Protein AF-A0A7Y5WV55-F1 (afdb_monomer)

Radius of gyration: 20.73 Å; Cα contacts (8 Å, |Δi|>4): 68; chains: 1; bounding box: 50×28×64 Å

Mean predicted aligned error: 6.31 Å

Secondary structure (DSSP, 8-state):
----HHHHHHHHHHHHHHHHHHHHHHHHHHHHHHHHHHHHHTTTTSEEEEEETTEEEEEE--SS-SS--S----TTHHHHHHHHHHHHHIIIIIISSSTTS--

pLDDT: mean 89.73, std 9.2, range [55.94, 98.38]

Structure (mmCIF, N/CA/C/O backbone):
data_AF-A0A7Y5WV55-F1
#
_entry.id   AF-A0A7Y5WV55-F1
#
loop_
_atom_site.group_PDB
_atom_site.id
_atom_site.type_symbol
_atom_site.label_atom_id
_atom_site.label_alt_id
_atom_site.label_comp_id
_atom_site.label_asym_id
_atom_site.label_entity_id
_atom_site.label_seq_id
_atom_site.pdbx_PDB_ins_code
_atom_site.Cartn_x
_atom_site.Cartn_y
_atom_site.Cartn_z
_atom_site.occupancy
_atom_site.B_iso_or_equiv
_atom_site.auth_seq_id
_atom_site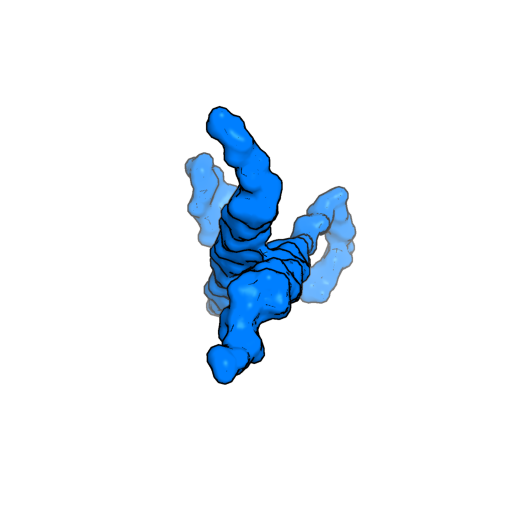.auth_comp_id
_atom_site.auth_asym_id
_atom_site.auth_atom_id
_atom_site.pdbx_PDB_model_num
ATOM 1 N N . MET A 1 1 ? -4.192 9.243 35.716 1.00 55.94 1 MET A N 1
ATOM 2 C CA . MET A 1 1 ? -4.644 9.098 34.317 1.00 55.94 1 MET A CA 1
ATOM 3 C C . MET A 1 1 ? -4.569 7.616 33.989 1.00 55.94 1 MET A C 1
ATOM 5 O O . MET A 1 1 ? -3.468 7.092 33.902 1.00 55.94 1 MET A O 1
ATOM 9 N N . ILE A 1 2 ? -5.700 6.909 33.982 1.00 71.38 2 ILE A N 1
ATOM 10 C CA . ILE A 1 2 ? -5.709 5.464 33.711 1.00 71.38 2 ILE A CA 1
ATOM 11 C C . ILE A 1 2 ? -5.746 5.298 32.194 1.00 71.38 2 ILE A C 1
ATOM 13 O O . ILE A 1 2 ? -6.645 5.811 31.536 1.00 71.38 2 ILE A O 1
ATOM 17 N N . VAL A 1 3 ? -4.731 4.638 31.647 1.00 78.38 3 VAL A N 1
ATOM 18 C CA . VAL A 1 3 ? -4.655 4.283 30.229 1.00 78.38 3 VAL A CA 1
ATOM 19 C C . VAL A 1 3 ? -5.754 3.263 29.949 1.00 78.38 3 VAL A C 1
ATOM 21 O O . VAL A 1 3 ? -5.768 2.217 30.590 1.00 78.38 3 VAL A O 1
ATOM 24 N N . ASN A 1 4 ? -6.661 3.550 29.013 1.00 85.19 4 ASN A N 1
ATOM 25 C CA . ASN A 1 4 ? -7.693 2.604 28.602 1.00 85.19 4 ASN A CA 1
ATOM 26 C C . ASN A 1 4 ? -7.170 1.715 27.455 1.00 85.19 4 ASN A C 1
ATOM 28 O O . ASN A 1 4 ? -7.042 2.198 26.325 1.00 85.19 4 ASN A O 1
ATOM 32 N N . PRO A 1 5 ? -6.862 0.423 27.684 1.00 86.31 5 PRO A N 1
ATOM 33 C CA . PRO A 1 5 ? -6.263 -0.427 26.654 1.00 86.31 5 PRO A CA 1
ATOM 34 C C . PRO A 1 5 ? -7.151 -0.591 25.414 1.00 86.31 5 PRO A C 1
ATOM 36 O O . PRO A 1 5 ? -6.637 -0.773 24.310 1.00 86.31 5 PRO A O 1
ATOM 39 N N . SER A 1 6 ? -8.478 -0.496 25.563 1.00 85.88 6 SER A N 1
ATOM 40 C CA . SER A 1 6 ? -9.407 -0.655 24.440 1.00 85.88 6 SER A CA 1
ATOM 41 C C . SER A 1 6 ? -9.308 0.480 23.423 1.00 85.88 6 SER A C 1
ATOM 43 O O . SER A 1 6 ? -9.479 0.242 22.227 1.00 85.88 6 SER A O 1
ATOM 45 N N . GLU A 1 7 ? -9.029 1.704 23.872 1.00 88.12 7 GLU A N 1
ATOM 46 C CA . GLU A 1 7 ? -8.876 2.873 22.996 1.00 88.12 7 GLU A CA 1
ATOM 47 C C . GLU A 1 7 ? -7.604 2.759 22.155 1.00 88.12 7 GLU A C 1
ATOM 49 O O . GLU A 1 7 ? -7.642 2.963 20.942 1.00 88.12 7 GLU A O 1
ATOM 54 N N . TRP A 1 8 ? -6.500 2.324 22.766 1.00 91.44 8 TRP A N 1
ATOM 55 C CA . TRP A 1 8 ? -5.242 2.083 22.058 1.00 91.44 8 TRP A CA 1
ATOM 56 C C . TRP A 1 8 ? -5.349 0.941 21.051 1.00 91.44 8 TRP A C 1
ATOM 58 O O . TRP A 1 8 ? -4.876 1.082 19.927 1.00 91.44 8 TRP A O 1
ATOM 68 N N . ILE A 1 9 ? -6.019 -0.162 21.403 1.00 91.25 9 ILE A N 1
ATOM 69 C CA . ILE A 1 9 ? -6.277 -1.263 20.461 1.00 91.25 9 ILE A CA 1
ATOM 70 C C 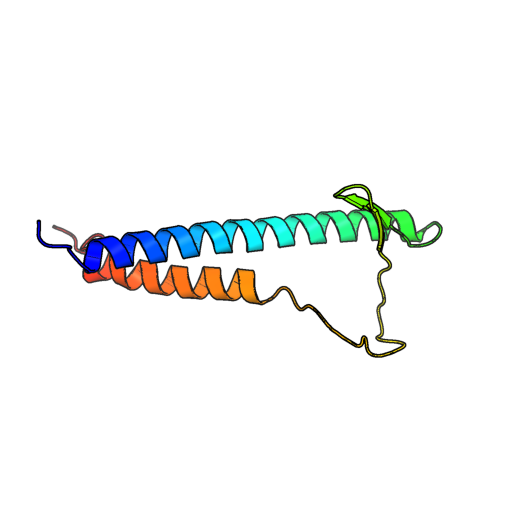. ILE A 1 9 ? -7.123 -0.776 19.279 1.00 91.25 9 ILE A C 1
ATOM 72 O O . ILE A 1 9 ? -6.803 -1.086 18.133 1.00 91.25 9 ILE A O 1
ATOM 76 N N . ASN A 1 10 ? -8.169 0.017 19.535 1.00 91.81 10 ASN A N 1
ATOM 77 C CA . ASN A 1 10 ? -8.978 0.623 18.476 1.00 91.81 10 ASN A CA 1
ATOM 78 C C . ASN A 1 10 ? -8.126 1.489 17.546 1.00 91.81 10 ASN A C 1
ATOM 80 O O . ASN A 1 10 ? -8.210 1.351 16.327 1.00 91.81 10 ASN A O 1
ATOM 84 N N . LEU A 1 11 ? -7.307 2.370 18.120 1.00 94.00 11 LEU A N 1
ATOM 85 C CA . LEU A 1 11 ? -6.448 3.270 17.363 1.00 94.00 11 LEU A CA 1
ATOM 86 C C . LEU A 1 11 ? -5.451 2.488 16.501 1.00 94.00 11 LEU A C 1
ATOM 88 O O . LEU A 1 11 ? -5.358 2.736 15.300 1.00 94.00 11 LEU A O 1
ATOM 92 N N . LEU A 1 12 ? -4.757 1.513 17.093 1.00 95.88 12 LEU A N 1
ATOM 93 C CA . LEU A 1 12 ? -3.782 0.676 16.398 1.00 95.88 12 LEU A CA 1
ATOM 94 C C . LEU A 1 12 ? -4.430 -0.105 15.255 1.00 95.88 12 LEU A C 1
ATOM 96 O O . LEU A 1 12 ? -3.959 -0.012 14.127 1.00 95.88 12 LEU A O 1
ATOM 100 N N . LEU A 1 13 ? -5.541 -0.806 15.503 1.00 96.25 13 LEU A N 1
ATOM 101 C CA . LEU A 1 13 ? -6.229 -1.577 14.463 1.00 96.25 13 LEU A CA 1
ATOM 102 C C . LEU A 1 13 ? -6.699 -0.694 13.304 1.00 96.25 13 LEU A C 1
ATOM 104 O O . LEU A 1 13 ? -6.530 -1.072 12.145 1.00 96.25 13 LEU A O 1
ATOM 108 N N . ARG A 1 14 ? -7.252 0.491 13.599 1.00 96.00 14 ARG A N 1
ATOM 109 C CA . ARG A 1 14 ? -7.705 1.445 12.575 1.00 96.00 14 ARG A CA 1
ATOM 110 C C . ARG A 1 14 ? -6.549 1.918 11.711 1.00 96.00 14 ARG A C 1
ATOM 112 O O . ARG A 1 14 ? -6.639 1.842 10.489 1.00 96.00 14 ARG A O 1
ATOM 119 N N . TRP A 1 15 ? -5.460 2.368 12.326 1.00 98.00 15 TRP A N 1
ATOM 120 C CA . TRP A 1 15 ? -4.315 2.863 11.568 1.00 98.00 15 TRP A CA 1
ATOM 121 C C . TRP A 1 15 ? -3.605 1.748 10.808 1.00 98.00 15 TRP A C 1
ATOM 123 O O . TRP A 1 15 ? -3.303 1.938 9.634 1.00 98.00 15 TRP A O 1
ATOM 133 N N . THR A 1 16 ? -3.424 0.564 11.401 1.00 98.12 16 THR A N 1
ATOM 134 C CA . THR A 1 16 ? -2.909 -0.608 10.679 1.00 98.12 16 THR A CA 1
ATOM 135 C C . THR A 1 16 ? -3.764 -0.919 9.453 1.00 98.12 16 THR A C 1
ATOM 137 O O . THR A 1 16 ? -3.212 -1.113 8.372 1.00 98.12 16 THR A O 1
ATOM 140 N N . HIS A 1 17 ? -5.094 -0.910 9.587 1.00 98.19 17 HIS A N 1
ATOM 141 C CA . HIS A 1 17 ? -6.002 -1.150 8.468 1.00 98.19 17 HIS A CA 1
ATOM 142 C C . HIS A 1 17 ? -5.865 -0.095 7.368 1.00 98.19 17 HIS A C 1
ATOM 144 O O . HIS A 1 17 ? -5.714 -0.448 6.200 1.00 98.19 17 HIS A O 1
ATOM 150 N N . VAL A 1 18 ? -5.862 1.191 7.734 1.00 98.38 18 VAL A N 1
ATOM 151 C CA . VAL A 1 18 ? -5.732 2.306 6.785 1.00 98.38 18 VAL A CA 1
ATOM 152 C C . VAL A 1 18 ? -4.393 2.253 6.049 1.00 98.38 18 VAL A C 1
ATOM 154 O O . VAL A 1 18 ? -4.377 2.323 4.823 1.00 98.38 18 VAL A O 1
ATOM 157 N N . PHE A 1 19 ? -3.274 2.071 6.754 1.00 98.31 19 PHE A N 1
ATOM 158 C CA . PHE A 1 19 ? -1.959 1.975 6.115 1.00 98.31 19 PHE A CA 1
ATOM 159 C C . PHE A 1 19 ? -1.859 0.754 5.200 1.00 98.31 19 PHE A C 1
ATOM 161 O O . PHE A 1 19 ? -1.422 0.888 4.057 1.00 98.31 19 PHE A O 1
ATOM 168 N N . ALA A 1 20 ? -2.311 -0.417 5.658 1.00 98.06 20 ALA A N 1
ATOM 169 C CA . ALA A 1 20 ? -2.331 -1.614 4.826 1.00 98.06 20 ALA A CA 1
ATOM 170 C C . ALA A 1 20 ? -3.202 -1.411 3.577 1.00 98.06 20 ALA A C 1
ATOM 172 O O . ALA A 1 20 ? -2.791 -1.784 2.482 1.00 98.06 20 ALA A O 1
ATOM 173 N N . ALA A 1 21 ? -4.366 -0.762 3.716 1.00 98.06 21 ALA A N 1
ATOM 174 C CA . ALA A 1 21 ? -5.254 -0.455 2.597 1.00 98.06 21 ALA A CA 1
ATOM 175 C C . ALA A 1 21 ? -4.606 0.501 1.587 1.00 98.06 21 ALA A C 1
ATOM 177 O O . ALA A 1 21 ? -4.689 0.252 0.387 1.00 98.06 21 ALA A O 1
ATOM 178 N N . ILE A 1 22 ? -3.912 1.549 2.046 1.00 98.25 22 ILE A N 1
ATOM 179 C CA . ILE A 1 22 ? -3.159 2.459 1.168 1.00 98.25 22 ILE A CA 1
ATOM 180 C C . ILE A 1 22 ? -2.093 1.684 0.387 1.00 98.25 22 ILE A C 1
ATOM 182 O O . ILE A 1 22 ? -1.976 1.861 -0.825 1.00 98.25 22 ILE A O 1
ATOM 186 N N . LEU A 1 23 ? -1.348 0.797 1.052 1.00 97.06 23 LEU A N 1
ATOM 187 C CA . LEU A 1 23 ? -0.328 -0.026 0.401 1.00 97.06 23 LEU A CA 1
ATOM 188 C C . LEU A 1 23 ? -0.941 -1.017 -0.597 1.00 97.06 23 LEU A C 1
ATOM 190 O O . LEU A 1 23 ? -0.450 -1.140 -1.717 1.00 97.06 23 LEU A O 1
ATOM 194 N N . TRP A 1 24 ? -2.037 -1.688 -0.243 1.00 97.50 24 TRP A N 1
ATOM 195 C CA . TRP A 1 24 ? -2.714 -2.643 -1.123 1.00 97.50 24 TRP A CA 1
ATOM 196 C C . TRP A 1 24 ? -3.321 -1.966 -2.357 1.00 97.50 24 TRP A C 1
ATOM 198 O O . TRP A 1 24 ? -3.111 -2.398 -3.493 1.00 97.50 24 TRP A O 1
ATOM 208 N N . VAL A 1 25 ? -4.053 -0.872 -2.159 1.00 97.62 25 VAL A N 1
ATOM 209 C CA . VAL A 1 25 ? -4.671 -0.129 -3.258 1.00 97.62 25 VAL A CA 1
ATOM 210 C C . VAL A 1 25 ? -3.589 0.519 -4.124 1.00 97.62 25 VAL A C 1
ATOM 212 O O . VAL A 1 25 ? -3.629 0.400 -5.348 1.00 97.62 25 VAL A O 1
ATOM 215 N N . GLY A 1 26 ? -2.572 1.128 -3.509 1.00 96.75 26 GLY A N 1
ATOM 216 C CA . GLY A 1 26 ? -1.445 1.734 -4.214 1.00 96.75 26 GLY A CA 1
ATOM 217 C C . GLY A 1 26 ? -0.675 0.730 -5.073 1.00 96.75 26 GLY A C 1
ATOM 218 O O . GLY A 1 26 ? -0.454 0.983 -6.257 1.00 96.75 26 GLY A O 1
ATOM 219 N N . THR A 1 27 ? -0.334 -0.441 -4.524 1.00 96.00 27 THR A N 1
ATOM 220 C CA . THR A 1 27 ? 0.321 -1.519 -5.290 1.00 96.00 27 THR A CA 1
ATOM 221 C C . THR A 1 27 ? -0.564 -2.021 -6.431 1.00 96.00 27 THR A C 1
ATOM 223 O O . THR A 1 27 ? -0.069 -2.214 -7.540 1.00 96.00 27 THR A O 1
ATOM 226 N N . THR A 1 28 ? -1.878 -2.144 -6.221 1.00 95.81 28 THR A N 1
ATOM 227 C CA . THR A 1 28 ? -2.829 -2.552 -7.271 1.00 95.81 28 THR A CA 1
ATOM 228 C C . THR A 1 28 ? -2.849 -1.567 -8.442 1.00 95.81 28 THR A C 1
ATOM 230 O O . THR A 1 28 ? -2.732 -1.977 -9.602 1.00 95.81 28 THR A O 1
ATOM 233 N N . TYR A 1 29 ? -2.948 -0.263 -8.165 1.00 97.62 29 TYR A N 1
ATOM 234 C CA . TYR A 1 29 ? -2.899 0.765 -9.209 1.00 97.62 29 TYR A CA 1
ATOM 235 C C . TYR A 1 29 ? -1.543 0.799 -9.908 1.00 97.62 29 TYR A C 1
ATOM 237 O O . TYR A 1 29 ? -1.494 0.865 -11.138 1.00 97.62 29 TYR A O 1
ATOM 245 N N . TYR A 1 30 ? -0.453 0.690 -9.146 1.00 95.69 30 TYR A N 1
ATOM 246 C CA . TYR A 1 30 ? 0.895 0.635 -9.697 1.00 95.69 30 TYR A CA 1
ATOM 247 C C . TYR A 1 30 ? 1.060 -0.533 -10.677 1.00 95.69 30 TYR A C 1
ATOM 249 O O . TYR A 1 30 ? 1.459 -0.310 -11.819 1.00 95.69 30 TYR A O 1
ATOM 257 N N . PHE A 1 31 ? 0.686 -1.757 -10.291 1.00 95.50 31 PHE A N 1
ATOM 258 C CA . PHE A 1 31 ? 0.791 -2.921 -11.175 1.00 95.50 31 PHE A CA 1
ATOM 259 C C . PHE A 1 31 ? -0.153 -2.844 -12.375 1.00 95.50 31 PHE A C 1
ATOM 261 O O . PHE A 1 31 ? 0.233 -3.243 -13.470 1.00 95.50 31 PHE A O 1
ATOM 268 N N . THR A 1 32 ? -1.351 -2.278 -12.211 1.00 96.69 32 THR A N 1
ATOM 269 C CA . THR A 1 32 ? -2.291 -2.064 -13.324 1.00 96.69 32 THR A CA 1
ATOM 270 C C . THR A 1 32 ? -1.711 -1.105 -14.363 1.00 96.69 32 THR A C 1
ATOM 272 O O . THR A 1 32 ? -1.743 -1.384 -15.567 1.00 96.69 32 THR A O 1
ATOM 275 N N . TRP A 1 33 ? -1.143 0.013 -13.903 1.00 97.38 33 TRP A N 1
ATOM 276 C CA . TRP A 1 33 ? -0.455 0.976 -14.757 1.00 97.38 33 TRP A CA 1
ATOM 277 C C . TRP A 1 33 ? 0.773 0.352 -15.425 1.00 97.38 33 TRP A C 1
ATOM 279 O O . TRP A 1 33 ? 0.916 0.451 -16.645 1.00 97.38 33 TRP A O 1
ATOM 289 N N . LEU A 1 34 ? 1.615 -0.336 -14.651 1.00 96.06 34 LEU A N 1
ATOM 290 C CA . LEU A 1 34 ? 2.848 -0.965 -15.118 1.00 96.06 34 LEU A CA 1
ATOM 291 C C . LEU A 1 34 ? 2.558 -2.010 -16.198 1.00 96.06 34 LEU A C 1
ATOM 293 O O . LEU A 1 34 ? 3.181 -1.988 -17.256 1.00 96.06 34 LEU A O 1
ATOM 297 N N . ASP A 1 35 ? 1.554 -2.862 -15.990 1.00 95.06 35 ASP A N 1
ATOM 298 C CA . ASP A 1 35 ? 1.103 -3.824 -16.996 1.00 95.06 35 ASP A CA 1
ATOM 299 C C . ASP A 1 35 ? 0.592 -3.134 -18.266 1.00 95.06 35 ASP A C 1
ATOM 301 O O . ASP A 1 35 ? 0.807 -3.626 -19.375 1.00 95.06 35 ASP A O 1
ATOM 305 N N . GLY A 1 36 ? -0.079 -1.987 -18.128 1.00 95.12 36 GLY A N 1
ATOM 306 C CA . GLY A 1 36 ? -0.474 -1.144 -19.256 1.00 95.12 36 GLY A CA 1
ATOM 307 C C . GLY A 1 36 ? 0.725 -0.617 -20.048 1.00 95.12 36 GLY A C 1
ATOM 308 O O . GLY A 1 36 ? 0.716 -0.688 -21.277 1.00 95.12 36 GLY A O 1
ATOM 309 N N . GLN A 1 37 ? 1.766 -0.133 -19.365 1.00 95.00 37 GLN A N 1
ATOM 310 C CA . GLN A 1 37 ? 2.995 0.331 -20.014 1.00 95.00 37 GLN A CA 1
ATOM 311 C C . GLN A 1 37 ? 3.751 -0.808 -20.691 1.00 95.00 37 GLN A C 1
ATOM 313 O O . GLN A 1 37 ? 4.121 -0.677 -21.852 1.00 95.00 37 GLN A O 1
ATOM 318 N N . LEU A 1 38 ? 3.907 -1.947 -20.017 1.00 94.56 38 LEU A N 1
ATOM 319 C CA . LEU A 1 38 ? 4.584 -3.123 -20.565 1.00 94.56 38 LEU A CA 1
ATOM 320 C C . LEU A 1 38 ? 3.870 -3.658 -21.810 1.00 94.56 38 LEU A C 1
ATOM 322 O O . LEU A 1 38 ? 4.522 -4.025 -22.782 1.00 94.56 38 LEU A O 1
ATOM 326 N N . ARG A 1 39 ? 2.529 -3.646 -21.831 1.00 92.69 39 ARG A N 1
ATOM 327 C CA . ARG A 1 39 ? 1.753 -3.998 -23.033 1.00 92.69 39 ARG A CA 1
ATOM 328 C C . ARG A 1 39 ? 2.033 -3.062 -24.209 1.00 92.69 39 ARG A C 1
ATOM 330 O O . ARG A 1 39 ? 2.106 -3.538 -25.335 1.00 92.69 39 ARG A O 1
ATOM 337 N N . ARG A 1 40 ? 2.207 -1.759 -23.967 1.00 91.44 40 ARG A N 1
ATOM 338 C CA . ARG A 1 40 ? 2.587 -0.793 -25.014 1.00 91.44 40 ARG A CA 1
ATOM 339 C C . ARG A 1 40 ? 4.039 -0.968 -25.463 1.00 91.44 40 ARG A C 1
ATOM 341 O O . ARG A 1 40 ? 4.318 -0.923 -26.658 1.00 91.44 40 ARG A O 1
ATOM 348 N N . ALA A 1 41 ? 4.943 -1.211 -24.517 1.00 90.94 41 ALA A N 1
ATOM 349 C CA . ALA A 1 41 ? 6.361 -1.440 -24.778 1.00 90.94 41 ALA A CA 1
ATOM 350 C C . ALA A 1 41 ? 6.628 -2.766 -25.510 1.00 90.94 41 ALA A C 1
ATOM 352 O O . ALA A 1 41 ? 7.666 -2.908 -26.146 1.00 90.94 41 ALA A O 1
ATOM 353 N N . ALA A 1 42 ? 5.689 -3.720 -25.480 1.00 86.94 42 ALA A N 1
ATOM 354 C CA . ALA A 1 42 ? 5.818 -5.011 -26.158 1.00 86.94 42 ALA A CA 1
ATOM 355 C C . ALA A 1 42 ? 6.000 -4.909 -27.685 1.00 86.94 42 ALA A C 1
ATOM 357 O O . ALA A 1 42 ? 6.534 -5.835 -28.283 1.00 86.94 42 ALA A O 1
ATOM 358 N N . ALA A 1 43 ? 5.576 -3.805 -28.315 1.00 81.62 43 ALA A N 1
ATOM 359 C CA . ALA A 1 43 ? 5.837 -3.536 -29.735 1.00 81.62 43 ALA A CA 1
ATOM 360 C C . ALA A 1 43 ? 7.273 -3.039 -30.017 1.00 81.62 43 ALA A C 1
ATOM 362 O O . ALA A 1 43 ? 7.642 -2.864 -31.174 1.00 81.62 43 ALA A O 1
ATOM 363 N N . HIS A 1 44 ? 8.057 -2.785 -28.967 1.00 80.88 44 HIS A N 1
ATOM 364 C CA . HIS A 1 44 ? 9.435 -2.299 -29.013 1.00 80.88 44 HIS A CA 1
ATOM 365 C C . HIS A 1 44 ? 10.360 -3.286 -28.268 1.00 80.88 44 HIS A C 1
ATOM 367 O O . HIS A 1 44 ? 10.339 -4.483 -28.540 1.00 80.88 44 HIS A O 1
ATOM 373 N N . ASP A 1 45 ? 11.171 -2.798 -27.328 1.00 81.31 45 ASP A N 1
ATOM 374 C CA . ASP A 1 45 ? 12.141 -3.550 -26.524 1.00 81.31 45 ASP A CA 1
ATOM 375 C C . ASP A 1 45 ? 11.514 -4.325 -25.348 1.00 81.31 45 ASP A C 1
ATOM 377 O O . ASP A 1 45 ? 12.206 -5.092 -24.680 1.00 81.31 45 ASP A O 1
ATOM 381 N N . GLY A 1 46 ? 10.211 -4.151 -25.093 1.00 85.75 46 GLY A N 1
ATOM 382 C CA . GLY A 1 46 ? 9.473 -4.859 -24.043 1.00 85.75 46 GLY A CA 1
ATOM 383 C C . GLY A 1 46 ? 9.763 -4.381 -22.618 1.00 85.75 46 GLY A C 1
ATOM 384 O O . GLY A 1 46 ? 9.330 -5.036 -21.665 1.00 85.75 46 GLY A O 1
ATOM 385 N N . ASN A 1 47 ? 10.456 -3.249 -22.463 1.00 93.19 47 ASN A N 1
ATOM 386 C CA . ASN A 1 47 ? 10.970 -2.784 -21.180 1.00 93.19 47 ASN A CA 1
ATOM 387 C C . ASN A 1 47 ? 10.314 -1.468 -20.749 1.00 93.19 47 ASN A C 1
ATOM 389 O O . ASN A 1 47 ? 9.979 -0.613 -21.565 1.00 93.19 47 ASN A O 1
ATOM 393 N N . VAL A 1 48 ? 10.161 -1.277 -19.438 1.00 94.94 48 VAL A N 1
ATOM 394 C CA . VAL A 1 48 ? 9.722 -0.002 -18.854 1.00 94.94 48 VAL A CA 1
ATOM 395 C C . VAL A 1 48 ? 10.834 0.559 -17.985 1.00 94.94 48 VAL A C 1
ATOM 397 O O . VAL A 1 48 ? 11.287 -0.094 -17.046 1.00 94.94 48 VAL A O 1
ATOM 400 N N . TRP A 1 49 ? 11.253 1.784 -18.292 1.00 94.56 49 TRP A N 1
ATOM 401 C CA . TRP A 1 49 ? 12.232 2.530 -17.509 1.00 94.56 49 TRP A CA 1
ATOM 402 C C . TRP A 1 49 ? 11.535 3.418 -16.481 1.00 94.56 49 TRP A C 1
ATOM 404 O O . TRP A 1 49 ? 10.550 4.089 -16.785 1.00 94.56 49 TRP A O 1
ATOM 414 N N . MET A 1 50 ? 12.051 3.426 -15.258 1.00 95.44 50 MET A N 1
ATOM 415 C CA . MET A 1 50 ? 11.512 4.195 -14.139 1.00 95.44 50 MET A CA 1
ATOM 416 C C . MET A 1 50 ? 12.649 4.888 -13.398 1.00 95.44 50 MET A C 1
ATOM 418 O O . MET A 1 50 ? 13.758 4.364 -13.331 1.00 95.44 50 MET A O 1
ATOM 422 N N . VAL A 1 51 ? 12.369 6.048 -12.808 1.00 96.50 51 VAL A N 1
ATOM 423 C CA . VAL A 1 51 ? 13.316 6.776 -11.960 1.00 96.50 51 VAL A CA 1
ATOM 424 C C . VAL A 1 51 ? 12.729 6.943 -10.566 1.00 96.50 51 VAL A C 1
ATOM 426 O O . VAL A 1 51 ? 11.569 7.328 -10.414 1.00 96.50 51 VAL A O 1
ATOM 429 N N . HIS A 1 52 ? 13.518 6.643 -9.538 1.00 95.31 52 HIS A N 1
ATOM 430 C CA . HIS A 1 52 ? 13.128 6.893 -8.154 1.00 95.31 52 HIS A CA 1
ATOM 431 C C . HIS A 1 52 ? 14.356 7.056 -7.256 1.00 95.31 52 HIS A C 1
ATOM 433 O O . HIS A 1 52 ? 15.321 6.306 -7.383 1.00 95.31 52 HIS A O 1
ATOM 439 N N . SER A 1 53 ? 14.320 8.032 -6.341 1.00 93.12 53 SER A N 1
ATOM 440 C CA . SER A 1 53 ? 15.424 8.321 -5.407 1.00 93.12 53 SER A CA 1
ATOM 441 C C . SER A 1 53 ? 16.789 8.530 -6.101 1.00 93.12 53 SER A C 1
ATOM 443 O O . SER A 1 53 ? 17.830 8.113 -5.608 1.00 93.12 53 SER A O 1
ATOM 445 N N . GLY A 1 54 ? 16.786 9.135 -7.296 1.00 94.75 54 GLY A N 1
ATOM 446 C CA . GLY A 1 54 ? 18.001 9.376 -8.089 1.00 94.75 54 GLY A CA 1
ATOM 447 C C . GLY A 1 54 ? 18.561 8.158 -8.840 1.00 94.75 54 GLY A C 1
ATOM 448 O O . GLY A 1 54 ? 19.568 8.299 -9.527 1.00 94.75 54 GLY A O 1
ATOM 449 N N . GLY A 1 55 ? 17.923 6.985 -8.750 1.00 96.31 55 GLY A N 1
ATOM 450 C CA . GLY A 1 55 ? 18.297 5.778 -9.496 1.00 96.31 55 GLY A CA 1
ATOM 451 C C . GLY A 1 55 ? 17.361 5.478 -10.668 1.00 96.31 55 GLY A C 1
ATOM 452 O O . GLY A 1 55 ? 16.190 5.865 -10.645 1.00 96.31 55 GLY A O 1
ATOM 453 N N . PHE A 1 56 ? 17.870 4.751 -11.666 1.00 96.69 56 PHE A N 1
ATOM 454 C CA . PHE A 1 56 ? 17.102 4.250 -12.809 1.00 96.69 56 PHE A CA 1
ATOM 455 C C . PHE A 1 56 ? 16.852 2.747 -12.674 1.00 96.69 56 PHE A C 1
ATOM 457 O O . PHE A 1 56 ? 17.753 1.986 -12.326 1.00 96.69 56 PHE A O 1
ATOM 464 N N . TYR A 1 57 ? 15.630 2.324 -12.979 1.00 94.75 57 TYR A N 1
ATOM 465 C CA . TYR A 1 57 ? 15.168 0.945 -12.893 1.00 94.75 57 TYR A CA 1
ATOM 466 C C . TYR A 1 57 ? 14.596 0.523 -14.241 1.00 94.75 57 TYR A C 1
ATOM 468 O O . TYR A 1 57 ? 13.827 1.272 -14.843 1.00 94.75 57 TYR A O 1
ATOM 476 N N . THR A 1 58 ? 14.916 -0.690 -14.680 1.00 93.88 58 THR A N 1
ATOM 477 C CA . THR A 1 58 ? 14.329 -1.299 -15.879 1.00 93.88 58 THR A CA 1
ATOM 478 C C . THR A 1 58 ? 13.480 -2.484 -15.454 1.00 93.88 58 THR A C 1
ATOM 480 O O . THR A 1 58 ? 13.956 -3.376 -14.752 1.00 93.88 58 THR A O 1
ATOM 483 N N . VAL A 1 59 ? 12.219 -2.498 -15.875 1.00 93.62 59 VAL A N 1
ATOM 484 C CA . VAL A 1 59 ? 11.280 -3.581 -15.586 1.00 93.62 59 VAL A CA 1
ATOM 485 C C . VAL A 1 59 ? 10.950 -4.317 -16.866 1.00 93.62 59 VAL A C 1
ATOM 487 O O . VAL A 1 59 ? 10.582 -3.702 -17.865 1.00 93.62 59 VAL A O 1
ATOM 490 N N . VAL A 1 60 ? 11.033 -5.642 -16.797 1.00 90.88 60 VAL A N 1
ATOM 491 C CA . VAL A 1 60 ? 10.705 -6.552 -17.895 1.00 90.88 60 VAL A CA 1
ATOM 492 C C . V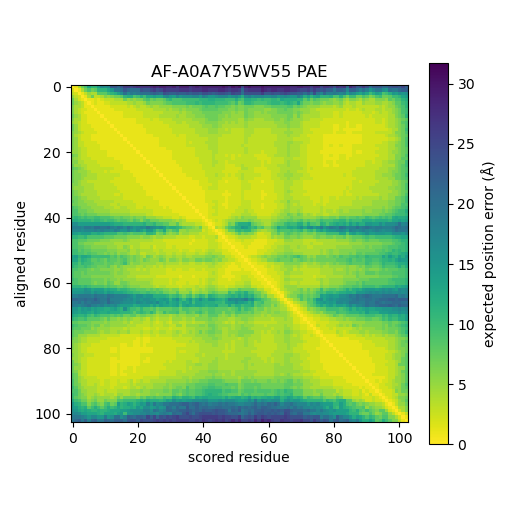AL A 1 60 ? 9.709 -7.583 -17.386 1.00 90.88 60 VAL A C 1
ATOM 494 O O . VAL A 1 60 ? 9.881 -8.134 -16.296 1.00 90.88 60 VAL A O 1
ATOM 497 N N . LYS A 1 61 ? 8.660 -7.867 -18.164 1.00 88.62 61 LYS A N 1
ATOM 498 C CA . LYS A 1 61 ? 7.680 -8.901 -17.809 1.00 88.62 61 LYS A CA 1
ATOM 499 C C 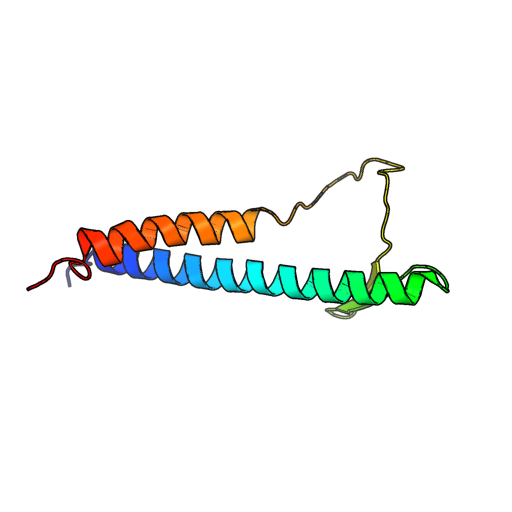. LYS A 1 61 ? 8.130 -10.260 -18.327 1.00 88.62 61 LYS A C 1
ATOM 501 O O . LYS A 1 61 ? 8.211 -10.469 -19.533 1.00 88.62 61 LYS A O 1
ATOM 506 N N . GLN A 1 62 ? 8.344 -11.208 -17.423 1.00 86.62 62 GLN A N 1
ATOM 507 C CA . GLN A 1 62 ? 8.671 -12.590 -17.770 1.00 86.62 62 GLN A CA 1
ATOM 508 C C . GLN A 1 62 ? 7.455 -13.494 -17.532 1.00 86.62 62 GLN A C 1
ATOM 510 O O . GLN A 1 62 ? 6.799 -13.398 -16.497 1.00 86.62 62 GLN A O 1
ATOM 515 N N . LYS A 1 63 ? 7.134 -14.370 -18.497 1.00 83.44 63 LYS A N 1
ATOM 516 C CA . LYS A 1 63 ? 6.061 -15.379 -18.353 1.00 83.44 63 LYS A CA 1
ATOM 517 C C . LYS A 1 63 ? 6.534 -16.648 -17.646 1.00 83.44 63 LYS A C 1
ATOM 519 O O . LYS A 1 63 ? 5.726 -17.378 -17.083 1.00 83.44 63 LYS A O 1
ATOM 524 N N . THR A 1 64 ? 7.834 -16.900 -17.688 1.00 83.12 64 THR A N 1
ATOM 525 C CA . THR A 1 64 ? 8.495 -18.052 -17.083 1.00 83.12 64 THR A CA 1
ATOM 526 C C . THR A 1 64 ? 9.702 -17.573 -16.300 1.00 83.12 64 THR A C 1
ATOM 528 O O . THR A 1 64 ? 10.408 -16.651 -16.710 1.00 83.12 64 THR A O 1
ATOM 531 N N . LEU A 1 65 ? 9.939 -18.215 -15.160 1.00 72.06 65 LEU A N 1
ATOM 532 C CA . LEU A 1 65 ? 11.142 -18.018 -14.363 1.00 72.06 65 LEU A CA 1
ATOM 533 C C . LEU A 1 65 ? 12.296 -18.707 -15.100 1.00 72.06 65 LEU A C 1
ATOM 535 O O . LEU A 1 65 ? 12.542 -19.887 -14.883 1.00 72.06 65 LEU A O 1
ATOM 539 N N . GLY A 1 66 ? 12.947 -18.006 -16.033 1.00 71.75 66 GLY A N 1
ATOM 540 C CA . GLY A 1 66 ? 14.089 -18.565 -16.769 1.00 71.75 66 GLY A CA 1
ATOM 541 C C . GLY A 1 66 ? 15.221 -18.985 -15.825 1.00 71.75 66 GLY A C 1
ATOM 542 O O . GLY A 1 66 ? 15.775 -20.070 -15.960 1.00 71.75 66 GLY A O 1
ATOM 543 N N . VAL A 1 67 ? 15.497 -18.153 -14.818 1.00 75.12 67 VAL A N 1
ATOM 544 C CA . VAL A 1 67 ? 16.372 -18.458 -13.681 1.00 75.12 67 VAL A CA 1
ATOM 545 C C . VAL A 1 67 ? 15.622 -18.060 -12.405 1.00 75.12 67 VAL A C 1
ATOM 547 O O . VAL A 1 67 ? 15.071 -16.955 -12.365 1.00 75.12 67 VAL A O 1
ATOM 550 N N . PRO A 1 68 ? 15.555 -18.916 -11.369 1.00 79.44 68 PRO A N 1
ATOM 551 C CA . PRO A 1 68 ? 14.912 -18.546 -10.118 1.00 79.44 68 PRO A CA 1
ATOM 552 C C . PRO A 1 68 ? 15.647 -17.356 -9.479 1.00 79.44 68 PRO A C 1
ATOM 554 O O . PRO A 1 68 ? 16.868 -17.413 -9.313 1.00 79.44 68 PRO A O 1
ATOM 557 N N . PRO A 1 69 ? 14.941 -16.275 -9.110 1.00 83.12 69 PRO A N 1
ATOM 558 C CA . PRO A 1 69 ? 15.574 -15.136 -8.464 1.00 83.12 69 PRO A CA 1
ATOM 559 C C . PRO A 1 69 ? 16.067 -15.525 -7.067 1.00 83.12 69 PRO A C 1
ATOM 561 O O . PRO A 1 69 ? 15.414 -16.283 -6.351 1.00 83.12 69 PRO A O 1
ATOM 564 N N . SER A 1 70 ? 17.190 -14.943 -6.641 1.00 85.50 70 SER A N 1
ATOM 565 C CA . SER A 1 70 ? 17.731 -15.138 -5.287 1.00 85.50 70 SER A CA 1
ATOM 566 C C . SER A 1 70 ? 16.775 -14.655 -4.190 1.00 85.50 70 SER A C 1
ATOM 568 O O . SER A 1 70 ? 16.798 -15.167 -3.071 1.00 85.50 70 SER A O 1
ATOM 570 N N . ARG A 1 71 ? 15.922 -13.671 -4.503 1.00 84.44 71 ARG A N 1
ATOM 571 C CA . ARG A 1 71 ? 14.826 -13.198 -3.653 1.00 84.44 71 ARG A CA 1
ATOM 572 C C . ARG A 1 71 ? 13.601 -12.892 -4.505 1.00 84.44 71 ARG A C 1
ATOM 574 O O . ARG A 1 71 ? 13.676 -12.095 -5.435 1.00 84.44 71 ARG A O 1
ATOM 581 N N . LEU A 1 72 ? 12.467 -13.489 -4.146 1.00 87.06 72 LEU A N 1
ATOM 582 C CA . LEU A 1 72 ? 11.164 -13.188 -4.729 1.00 87.06 72 LEU A CA 1
ATOM 583 C C . LEU A 1 72 ? 10.352 -12.371 -3.725 1.00 87.06 72 LEU A C 1
ATOM 585 O O . LEU A 1 72 ? 10.002 -12.871 -2.656 1.00 87.06 72 LEU A O 1
ATOM 589 N N . HIS A 1 73 ? 10.042 -11.124 -4.069 1.00 87.56 73 HIS A N 1
ATOM 590 C CA . HIS A 1 73 ? 9.095 -10.339 -3.290 1.00 87.56 73 HIS A CA 1
ATOM 591 C C . HIS A 1 73 ? 7.684 -10.567 -3.831 1.00 87.56 73 HIS A C 1
ATOM 593 O O . HIS A 1 73 ? 7.394 -10.245 -4.982 1.00 87.56 73 HIS A O 1
ATOM 599 N N . TRP A 1 74 ? 6.811 -11.138 -3.003 1.00 88.19 74 TRP A N 1
ATOM 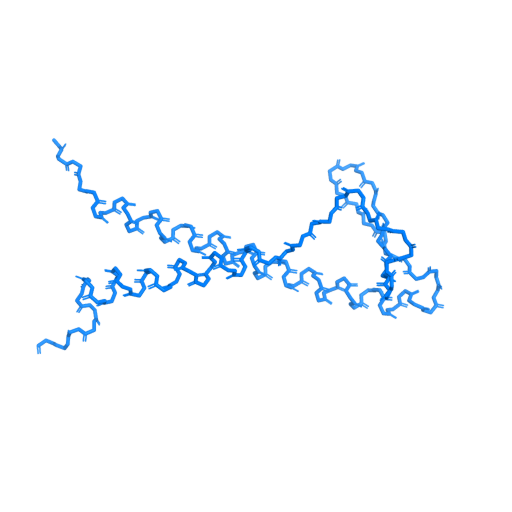600 C CA . TRP A 1 74 ? 5.410 -11.354 -3.348 1.00 88.19 74 TRP A CA 1
ATOM 601 C C . TRP A 1 74 ? 4.522 -10.382 -2.565 1.00 88.19 74 TRP A C 1
ATOM 603 O O . TRP A 1 74 ? 4.355 -10.527 -1.353 1.00 88.19 74 TRP A O 1
ATOM 613 N N . PHE A 1 75 ? 3.929 -9.427 -3.288 1.00 89.75 75 PHE A N 1
ATOM 614 C CA . PHE A 1 75 ? 2.996 -8.397 -2.803 1.00 89.75 75 PHE A CA 1
ATOM 615 C C . PHE A 1 75 ? 1.608 -8.972 -2.445 1.00 89.75 75 PHE A C 1
ATOM 617 O O . PHE A 1 75 ? 0.593 -8.631 -3.049 1.00 89.75 75 PHE A O 1
ATOM 624 N N . ARG A 1 76 ? 1.564 -9.944 -1.526 1.00 91.06 76 ARG A N 1
ATOM 625 C CA . ARG A 1 76 ? 0.319 -10.558 -1.011 1.00 91.06 76 ARG A CA 1
ATOM 626 C C . ARG A 1 76 ? -0.070 -10.050 0.373 1.00 91.06 76 ARG A C 1
ATOM 628 O O . ARG A 1 76 ? -1.201 -10.245 0.815 1.00 91.06 76 ARG A O 1
ATOM 635 N N . TRP A 1 77 ? 0.890 -9.479 1.091 1.00 94.62 77 TRP A N 1
ATOM 636 C CA . TRP A 1 77 ? 0.754 -9.211 2.517 1.00 94.62 77 TRP A CA 1
ATOM 637 C C . TRP A 1 77 ? -0.098 -7.981 2.779 1.00 94.62 77 TRP A C 1
ATOM 639 O O . TRP A 1 77 ? -0.854 -7.968 3.738 1.00 94.62 77 TRP A O 1
ATOM 649 N N . GLU A 1 78 ? -0.035 -6.991 1.901 1.00 95.62 78 GLU A N 1
ATOM 650 C CA . GLU A 1 78 ? -0.793 -5.751 1.980 1.00 95.62 78 GLU A CA 1
ATOM 651 C C . GLU A 1 78 ? -2.293 -6.058 1.994 1.00 95.62 78 GLU A C 1
ATOM 653 O O . GLU A 1 78 ? -2.987 -5.725 2.952 1.00 95.62 78 GLU A O 1
ATOM 658 N N . ALA A 1 79 ? -2.765 -6.808 0.993 1.00 96.19 79 ALA A N 1
ATOM 659 C CA . ALA A 1 79 ? -4.156 -7.243 0.898 1.00 96.19 79 ALA A CA 1
ATOM 660 C C . ALA A 1 79 ? -4.572 -8.105 2.098 1.00 96.19 79 ALA A C 1
ATOM 662 O O . ALA A 1 79 ? -5.644 -7.910 2.676 1.00 96.19 79 ALA A O 1
ATOM 663 N N . MET A 1 80 ? -3.713 -9.048 2.502 1.00 97.31 80 MET A N 1
ATOM 664 C CA . MET A 1 80 ? -4.005 -9.954 3.611 1.00 97.31 80 MET A CA 1
ATOM 665 C C . MET A 1 80 ? -4.119 -9.208 4.946 1.00 97.31 80 MET A C 1
ATOM 667 O O . MET A 1 80 ? -5.036 -9.471 5.721 1.00 97.31 80 MET A O 1
ATOM 671 N N . VAL A 1 81 ? -3.223 -8.254 5.212 1.00 97.75 81 VAL A N 1
ATOM 672 C CA . VAL A 1 81 ? -3.245 -7.435 6.430 1.00 97.75 81 VAL A CA 1
ATOM 673 C C . VAL A 1 81 ? -4.445 -6.496 6.418 1.00 97.75 81 VAL A C 1
ATOM 675 O O . VAL A 1 81 ? -5.104 -6.376 7.451 1.00 97.75 81 VAL A O 1
ATOM 678 N N . THR A 1 82 ? -4.794 -5.881 5.281 1.00 98.25 82 THR A N 1
ATOM 679 C CA . THR A 1 82 ? -6.029 -5.088 5.169 1.00 98.25 82 THR A CA 1
ATOM 680 C C . THR A 1 82 ? -7.248 -5.937 5.501 1.00 98.25 82 THR A C 1
ATOM 682 O O . THR A 1 82 ? -8.059 -5.537 6.333 1.00 98.25 82 THR A O 1
ATOM 685 N N . TRP A 1 83 ? -7.363 -7.130 4.918 1.00 98.06 83 TRP A N 1
ATOM 686 C CA . TRP A 1 83 ? -8.496 -8.013 5.177 1.00 98.06 83 TRP A CA 1
ATOM 687 C C . TRP A 1 83 ? -8.577 -8.428 6.653 1.00 98.06 83 TRP A C 1
ATOM 689 O O . TRP A 1 83 ? -9.611 -8.229 7.290 1.00 98.06 83 TRP A O 1
ATOM 699 N N . LEU A 1 84 ? -7.474 -8.921 7.228 1.00 98.25 84 LEU A N 1
ATOM 700 C CA . LEU A 1 84 ? -7.425 -9.362 8.626 1.00 98.25 84 LEU A CA 1
ATOM 701 C C . LEU A 1 84 ? -7.754 -8.230 9.602 1.00 98.25 84 LEU A C 1
ATOM 703 O O . LEU A 1 84 ? -8.585 -8.400 10.494 1.00 98.25 84 LEU A O 1
ATOM 707 N N . SER A 1 85 ? -7.132 -7.063 9.425 1.00 97.88 85 SER A N 1
ATOM 708 C CA . SER A 1 85 ? -7.409 -5.894 10.267 1.00 97.88 85 SER A CA 1
ATOM 709 C C . SER A 1 85 ? -8.849 -5.397 10.101 1.00 97.88 85 SER A C 1
ATOM 711 O O . SER A 1 85 ? -9.456 -4.977 11.082 1.00 97.88 85 SER A O 1
ATOM 713 N N . GLY A 1 86 ? -9.435 -5.520 8.906 1.00 96.69 86 GLY A N 1
ATOM 714 C CA . GLY A 1 86 ? -10.841 -5.205 8.652 1.00 96.69 86 GLY A CA 1
ATOM 715 C C . GLY A 1 86 ? -11.792 -6.135 9.406 1.00 96.69 86 GLY A C 1
ATOM 716 O O . GLY A 1 86 ? -12.703 -5.664 10.083 1.00 96.69 86 GLY A O 1
ATOM 717 N N . VAL A 1 87 ? -11.537 -7.447 9.378 1.00 97.25 87 VAL A N 1
ATOM 718 C CA . VAL A 1 87 ? -12.303 -8.437 10.157 1.00 97.25 87 VAL A CA 1
ATOM 719 C C . VAL A 1 87 ? -12.201 -8.159 11.659 1.00 97.25 87 VAL A C 1
ATOM 721 O O . VAL A 1 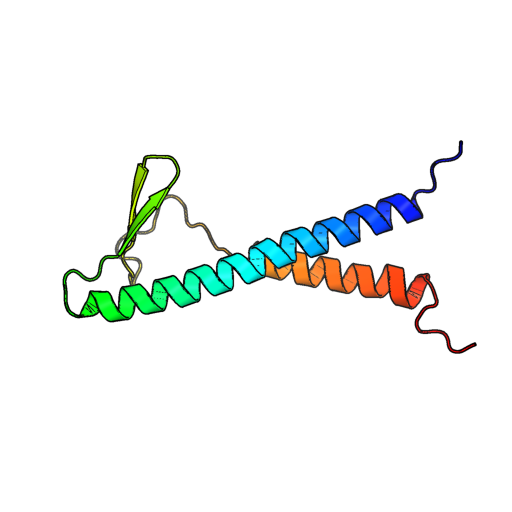87 ? -13.209 -8.184 12.367 1.00 97.25 87 VAL A O 1
ATOM 724 N N . MET A 1 88 ? -11.007 -7.833 12.160 1.00 95.81 88 MET A N 1
ATOM 725 C CA . MET A 1 88 ? -10.830 -7.457 13.567 1.00 95.81 88 MET A CA 1
ATOM 726 C C . MET A 1 88 ? -11.594 -6.174 13.918 1.00 95.81 88 MET A C 1
ATOM 728 O O . MET A 1 88 ? -12.222 -6.109 14.976 1.00 95.81 88 MET A O 1
ATOM 732 N N . LEU A 1 89 ? -11.588 -5.171 13.035 1.00 94.44 89 LEU A N 1
ATOM 733 C CA . LEU A 1 89 ? -12.343 -3.932 13.225 1.00 94.44 89 LEU A CA 1
ATOM 734 C C . LEU A 1 89 ? -13.852 -4.162 13.224 1.00 94.44 89 LEU A C 1
ATOM 736 O O . LEU A 1 89 ? -14.529 -3.554 14.047 1.00 94.44 89 LEU A O 1
ATOM 740 N N . LEU A 1 90 ? -14.380 -5.064 12.389 1.00 92.88 90 LEU A N 1
ATOM 741 C CA . LEU A 1 90 ? -15.784 -5.476 12.482 1.00 92.88 90 LEU A CA 1
ATOM 742 C C . LEU A 1 90 ? -16.095 -5.992 13.895 1.00 92.88 90 LEU A C 1
ATOM 744 O O . LEU A 1 90 ? -17.031 -5.517 14.535 1.00 92.88 90 LEU A O 1
ATOM 748 N N . GLY A 1 91 ? -15.259 -6.885 14.432 1.00 91.38 91 GLY A N 1
ATOM 749 C CA . GLY A 1 91 ? -15.397 -7.404 15.798 1.00 91.38 91 GLY A CA 1
ATOM 750 C C . GLY A 1 91 ? -15.358 -6.321 16.883 1.00 91.38 91 GLY A C 1
ATOM 751 O O . GLY A 1 91 ? -16.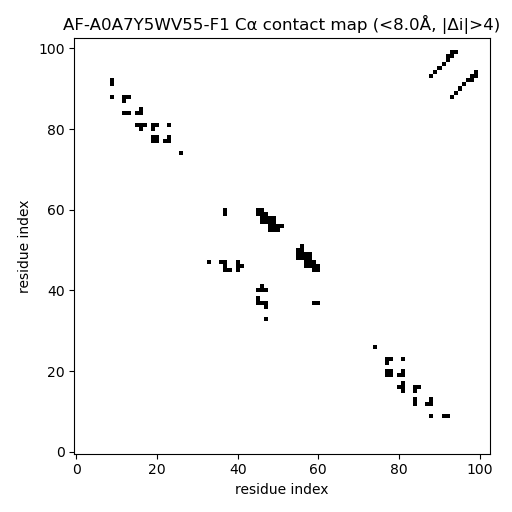196 -6.303 17.784 1.00 91.38 91 GLY A O 1
ATOM 752 N N . VAL A 1 92 ? -14.383 -5.415 16.817 1.00 89.12 92 VAL A N 1
ATOM 753 C CA . VAL A 1 92 ? -14.151 -4.411 17.868 1.00 89.12 92 VAL A CA 1
ATOM 754 C C . VAL A 1 92 ? -15.147 -3.255 17.796 1.00 89.12 92 VAL A C 1
ATOM 756 O O . VAL A 1 92 ? -15.690 -2.856 18.821 1.00 89.12 92 VAL A O 1
ATOM 759 N N . VAL A 1 93 ? -15.388 -2.715 16.605 1.00 86.31 93 VAL A N 1
ATOM 760 C CA . VAL A 1 93 ? -16.179 -1.494 16.410 1.00 86.31 93 VAL A CA 1
ATOM 761 C C . VAL A 1 93 ? -17.665 -1.814 16.344 1.00 86.31 93 VAL A C 1
ATOM 763 O O . VAL A 1 93 ? -18.456 -1.162 17.018 1.00 86.31 93 VAL A O 1
ATOM 766 N N . TYR A 1 94 ? -18.051 -2.828 15.571 1.00 83.50 94 TYR A N 1
ATOM 767 C CA . TYR A 1 94 ? -19.463 -3.118 15.338 1.00 83.50 94 TYR A CA 1
ATOM 768 C C . TYR A 1 94 ? -20.055 -4.070 16.377 1.00 83.50 94 TYR A C 1
ATOM 770 O O . TYR A 1 94 ? -21.076 -3.739 16.973 1.00 83.50 94 TYR A O 1
ATOM 778 N N . TYR A 1 95 ? -19.410 -5.210 16.646 1.00 84.50 95 TYR A N 1
ATOM 779 C CA . TYR A 1 95 ? -19.955 -6.187 17.600 1.00 84.50 95 TYR A CA 1
ATOM 780 C C . TYR A 1 95 ? -19.729 -5.776 19.059 1.00 84.50 95 TYR A C 1
ATOM 782 O O . TYR A 1 95 ? -20.667 -5.778 19.848 1.00 84.50 95 TYR A O 1
ATOM 790 N N . LYS A 1 96 ? -18.499 -5.401 19.438 1.00 84.31 96 LYS A N 1
ATOM 791 C CA . LYS A 1 96 ? -18.200 -4.978 20.821 1.00 84.31 96 LYS A CA 1
ATOM 792 C C . LYS A 1 96 ? -18.543 -3.516 21.108 1.00 84.31 96 LYS A C 1
ATOM 794 O O . LYS A 1 96 ? -18.817 -3.185 22.254 1.00 84.31 96 LYS A O 1
ATOM 799 N N . GLY A 1 97 ? -18.504 -2.651 20.096 1.00 80.62 97 GLY A N 1
ATOM 800 C CA . GLY A 1 97 ? -18.805 -1.223 20.234 1.00 80.62 97 GLY A CA 1
ATOM 801 C C . GLY A 1 97 ? -20.293 -0.873 20.145 1.00 80.62 97 GLY A C 1
ATOM 802 O O . GLY A 1 97 ? -20.634 0.293 20.306 1.00 80.62 97 GLY A O 1
ATOM 803 N N . GLY A 1 98 ? -21.173 -1.850 19.891 1.00 73.00 98 GLY A N 1
ATOM 804 C CA . GLY A 1 98 ? -22.627 -1.666 19.925 1.00 73.00 98 GLY A CA 1
ATOM 805 C C . GLY A 1 98 ? -23.246 -0.997 18.693 1.00 73.00 98 GLY A C 1
ATOM 806 O O . GLY A 1 98 ? -24.447 -0.778 18.680 1.00 73.00 98 GLY A O 1
ATOM 807 N N . LEU A 1 99 ? -22.478 -0.706 17.635 1.00 74.50 99 LEU A N 1
ATOM 808 C CA . LEU A 1 99 ? -22.991 -0.029 16.427 1.00 74.50 99 LEU A CA 1
ATOM 809 C C . LEU A 1 99 ? -23.945 -0.883 15.564 1.00 74.50 99 LEU A C 1
ATOM 811 O O . LEU A 1 99 ? -24.527 -0.357 14.621 1.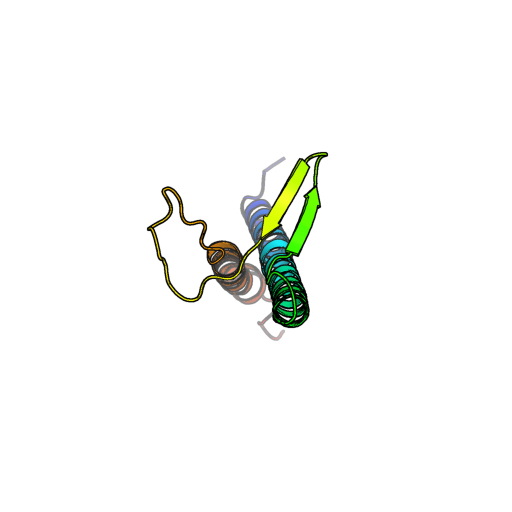00 74.50 99 LEU A O 1
ATOM 815 N N . LEU A 1 100 ? -24.069 -2.185 15.843 1.00 66.50 100 LEU A N 1
ATOM 816 C CA . LEU A 1 100 ? -25.053 -3.094 15.225 1.00 66.50 100 LEU A CA 1
ATOM 817 C C . LEU A 1 100 ? -26.216 -3.454 16.162 1.00 66.50 100 LEU A C 1
ATOM 819 O O . LEU A 1 100 ? -27.066 -4.257 15.785 1.00 66.50 100 LEU A O 1
ATOM 823 N N . VAL A 1 101 ? -26.231 -2.928 17.386 1.00 66.50 101 VAL A N 1
ATOM 824 C CA . VAL A 1 101 ? -27.329 -3.157 18.324 1.00 66.50 101 VAL A CA 1
ATOM 825 C C . VAL A 1 101 ? -28.342 -2.043 18.076 1.00 66.50 101 VAL A C 1
ATOM 827 O O . VAL A 1 101 ? -28.040 -0.881 18.342 1.00 66.50 101 VAL A O 1
ATOM 830 N N . ASP A 1 102 ? -29.499 -2.388 17.503 1.00 61.88 102 ASP A N 1
ATOM 831 C CA . ASP A 1 102 ? -30.634 -1.459 17.439 1.00 61.88 102 ASP A CA 1
ATOM 832 C C . ASP A 1 102 ? -31.009 -1.018 18.871 1.00 61.88 102 ASP A C 1
ATOM 834 O O . ASP A 1 102 ? -30.898 -1.836 19.792 1.00 61.88 102 ASP A O 1
ATOM 838 N N . PRO A 1 103 ? -31.392 0.259 19.075 1.00 64.25 103 PRO A N 1
ATOM 839 C CA . PRO A 1 103 ? -31.736 0.795 20.392 1.00 64.25 103 PRO A CA 1
ATOM 840 C C . PRO A 1 103 ? -32.908 0.075 21.071 1.00 64.25 103 PRO A C 1
ATOM 842 O O . PRO A 1 103 ? -33.831 -0.392 20.363 1.00 64.25 103 PRO A O 1
#

Nearest PDB structures (foldseek):
  6nrd-assembly1_4  TM=4.018E-01  e=8.505E+00  Homo sapiens

Solvent-accessible surface area (backbone atoms only — not comparable to full-atom values): 6161 Å² total; per-residue (Å²): 134,83,83,60,68,68,59,55,51,52,52,51,43,51,50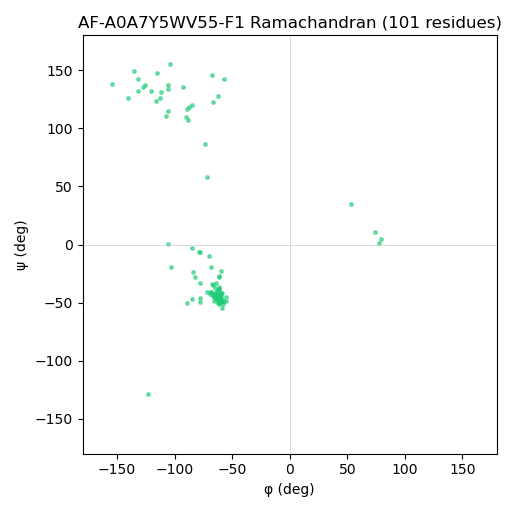,53,22,51,54,23,40,51,50,30,54,50,51,50,53,49,51,55,50,48,53,52,50,35,62,62,24,55,85,62,90,31,52,43,80,47,76,59,97,93,43,81,47,79,48,69,86,71,96,62,76,88,66,81,67,97,72,81,88,74,94,56,57,34,54,50,47,21,51,53,32,47,56,50,43,47,49,51,51,34,67,71,58,46,75,72,57,80,132

Foldseek 3Di:
DDDDVLVVVLVVLVVLLVVLQCLLVVVVVVVVVVVVVLVVCVVDPSWDWDDDPRDIDIDHDDPDCPDDDPDDDDPPVSVVSNVVSVVVCCCSCPVVVVVVPDD

Sequence (103 aa):
MIVNPSEWINLLLRWTHVFAAILWVGTTYYFTWLDGQLRRAAAHDGNVWMVHSGGFYTVVKQKTLGVPPSRLHWFRWEAMVTWLSGVMLLGVVYYKGGLLVDP